Protein AF-A0A7C6LU82-F1 (afdb_monomer_lite)

Radius of gyration: 16.02 Å; chains: 1; bounding box: 34×22×49 Å

Foldsee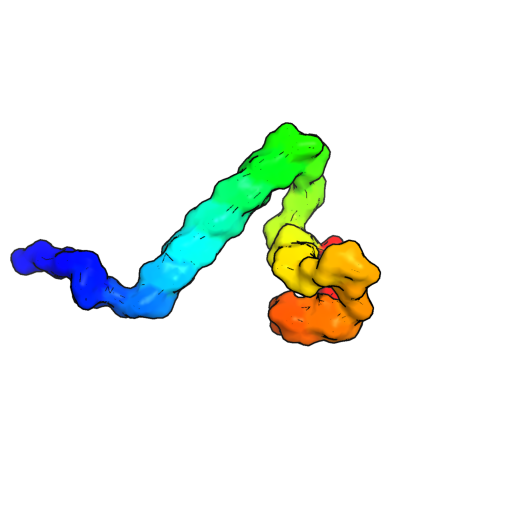k 3Di:
DPDDPVNDDVVVVVVVVVVVVLVVVVVVCVVVVNVVDDSLNVLLCVQADPVGDDLCVSCVVSVHHSVSSVVD

Structure (mmCIF, N/CA/C/O backbone):
data_AF-A0A7C6LU82-F1
#
_entry.id   AF-A0A7C6LU82-F1
#
loop_
_atom_site.group_PDB
_atom_site.id
_atom_site.type_symbol
_atom_site.label_atom_id
_atom_site.label_alt_id
_atom_site.label_comp_id
_atom_site.label_asym_id
_atom_site.label_entity_id
_atom_site.label_seq_id
_atom_site.pdbx_PDB_ins_code
_atom_site.Cartn_x
_atom_site.Cartn_y
_atom_site.Cartn_z
_atom_site.occupancy
_atom_site.B_iso_or_equiv
_atom_site.auth_seq_id
_atom_site.auth_comp_id
_atom_site.auth_asym_id
_atom_site.auth_atom_id
_atom_site.pdbx_PDB_model_num
ATOM 1 N N . MET A 1 1 ? 15.578 5.404 -35.092 1.00 47.12 1 MET A N 1
ATOM 2 C CA . MET A 1 1 ? 15.815 4.238 -34.216 1.00 47.12 1 MET A CA 1
ATOM 3 C C . MET A 1 1 ? 14.712 4.212 -33.175 1.00 47.12 1 MET A C 1
ATOM 5 O O . MET A 1 1 ? 14.797 4.927 -32.183 1.00 47.12 1 MET A O 1
ATOM 9 N N . SER A 1 2 ? 13.627 3.497 -33.461 1.00 55.84 2 SER A N 1
ATOM 10 C CA . SER A 1 2 ? 12.504 3.346 -32.534 1.00 55.84 2 SER A CA 1
ATOM 11 C C . SER A 1 2 ? 12.935 2.359 -31.458 1.00 55.84 2 SER A C 1
ATOM 13 O O . SER A 1 2 ? 13.119 1.186 -31.757 1.00 55.84 2 SER A O 1
ATOM 15 N N . ARG A 1 3 ? 13.192 2.857 -30.249 1.00 64.56 3 ARG A N 1
ATOM 16 C CA . ARG A 1 3 ? 13.559 2.038 -29.094 1.00 64.56 3 ARG A CA 1
ATOM 17 C C . ARG A 1 3 ? 12.368 1.119 -28.772 1.00 64.56 3 ARG A C 1
ATOM 19 O O . ARG A 1 3 ? 11.281 1.634 -28.504 1.00 64.56 3 ARG A O 1
ATOM 26 N N . GLY A 1 4 ? 12.543 -0.194 -28.911 1.00 68.69 4 GLY A N 1
ATOM 27 C CA . GLY A 1 4 ? 11.484 -1.186 -28.710 1.00 68.69 4 GLY A CA 1
ATOM 28 C C . GLY A 1 4 ? 11.130 -1.335 -27.230 1.00 68.69 4 GLY A C 1
ATOM 29 O O . GLY A 1 4 ? 11.859 -0.865 -26.355 1.00 68.69 4 GLY A O 1
ATOM 30 N N . LEU A 1 5 ? 10.001 -1.979 -26.920 1.00 64.06 5 LEU A N 1
ATOM 31 C CA . LEU A 1 5 ? 9.619 -2.283 -25.529 1.00 64.06 5 LEU A CA 1
ATOM 32 C C . LEU A 1 5 ? 10.684 -3.144 -24.823 1.00 64.06 5 LEU A C 1
ATOM 34 O O . LEU A 1 5 ? 10.819 -3.053 -23.604 1.00 64.06 5 LEU A O 1
ATOM 38 N N . GLU A 1 6 ? 11.467 -3.913 -25.587 1.00 68.50 6 GLU A N 1
ATOM 39 C CA . GLU A 1 6 ? 12.613 -4.701 -25.122 1.00 68.50 6 GLU A CA 1
ATOM 40 C C . GLU A 1 6 ? 13.744 -3.879 -24.477 1.00 68.50 6 GLU A C 1
ATOM 42 O O . GLU A 1 6 ? 14.485 -4.409 -23.653 1.00 68.50 6 GLU A O 1
ATOM 47 N N . ASP A 1 7 ? 13.848 -2.583 -24.776 1.00 79.75 7 ASP A N 1
ATOM 48 C CA . ASP A 1 7 ? 14.889 -1.699 -24.232 1.00 79.75 7 ASP A CA 1
ATOM 49 C C . ASP A 1 7 ? 14.445 -0.971 -22.947 1.00 79.75 7 ASP A 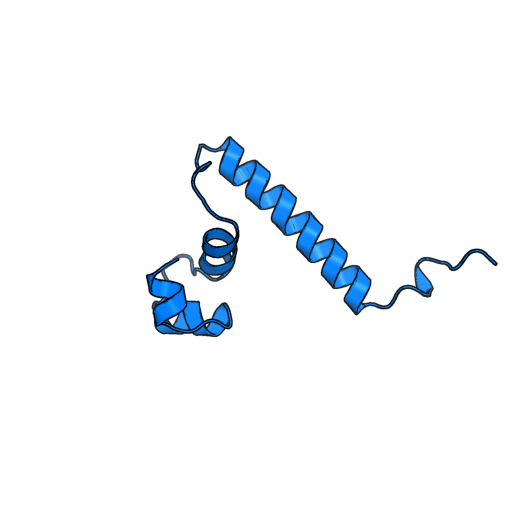C 1
ATOM 51 O O . ASP A 1 7 ? 15.189 -0.159 -22.379 1.00 79.75 7 ASP A O 1
ATOM 55 N N . VAL A 1 8 ? 13.201 -1.183 -22.502 1.00 84.75 8 VAL A N 1
ATOM 56 C CA . VAL A 1 8 ? 12.674 -0.543 -21.295 1.00 84.75 8 VAL A CA 1
ATOM 57 C C . VAL A 1 8 ? 13.147 -1.317 -20.072 1.00 84.75 8 VAL A C 1
ATOM 59 O O . VAL A 1 8 ? 12.887 -2.508 -19.922 1.00 84.75 8 VAL A O 1
ATOM 62 N N . HIS A 1 9 ? 13.808 -0.616 -19.150 1.00 91.69 9 HIS A N 1
ATOM 63 C CA . HIS A 1 9 ? 14.317 -1.214 -17.921 1.00 91.69 9 HIS A CA 1
ATOM 64 C C . HIS A 1 9 ? 13.188 -1.937 -17.150 1.00 91.69 9 HIS A C 1
ATOM 66 O O . HIS A 1 9 ? 12.174 -1.299 -16.845 1.00 91.69 9 HIS A O 1
ATOM 72 N N . PRO A 1 10 ? 13.345 -3.216 -16.752 1.00 93.12 10 PRO A N 1
ATOM 73 C CA . PRO A 1 10 ? 12.288 -3.988 -16.090 1.00 93.12 10 PRO A CA 1
ATOM 74 C C . PRO A 1 10 ? 11.683 -3.299 -14.862 1.00 93.12 10 PRO A C 1
ATOM 76 O O . PRO A 1 10 ? 10.468 -3.306 -14.679 1.00 93.12 10 PRO A O 1
ATOM 79 N N . ALA A 1 11 ? 12.505 -2.614 -14.059 1.00 93.62 11 ALA A N 1
ATOM 80 C CA . ALA A 1 11 ? 12.004 -1.841 -12.919 1.00 93.62 11 ALA A CA 1
ATOM 81 C C . ALA A 1 11 ? 11.021 -0.727 -13.331 1.00 93.62 11 ALA A C 1
ATOM 83 O O . ALA A 1 11 ? 10.058 -0.460 -12.616 1.00 93.62 11 ALA A O 1
ATOM 84 N N . ALA A 1 12 ? 11.220 -0.096 -14.494 1.00 93.44 12 ALA A N 1
ATOM 85 C CA . ALA A 1 12 ? 10.291 0.907 -15.005 1.00 93.44 12 ALA A CA 1
ATOM 86 C C . ALA A 1 12 ? 8.951 0.267 -15.393 1.00 93.44 12 ALA A C 1
ATOM 88 O O . ALA A 1 12 ? 7.901 0.807 -15.044 1.00 93.44 12 ALA A O 1
ATOM 89 N N . LEU A 1 13 ? 8.982 -0.907 -16.035 1.00 94.31 13 LEU A N 1
ATOM 90 C CA . LEU A 1 13 ? 7.776 -1.670 -16.368 1.00 94.31 13 LEU A CA 1
ATOM 91 C C . LEU A 1 13 ? 7.004 -2.073 -15.105 1.00 94.31 13 LEU A C 1
ATOM 93 O O . LEU A 1 13 ? 5.803 -1.819 -15.019 1.00 94.31 13 LEU A O 1
ATOM 97 N N . MET A 1 14 ? 7.689 -2.611 -14.090 1.00 95.75 14 MET A N 1
ATOM 98 C CA . MET A 1 14 ? 7.075 -2.966 -12.803 1.00 95.75 14 MET A CA 1
ATOM 99 C C . MET A 1 14 ? 6.469 -1.746 -12.101 1.00 95.75 14 MET A C 1
ATOM 101 O O . MET A 1 14 ? 5.347 -1.811 -11.601 1.00 95.75 14 MET A O 1
ATOM 105 N N . ALA A 1 15 ? 7.165 -0.607 -12.112 1.00 93.88 15 ALA A N 1
ATOM 106 C CA . ALA A 1 15 ? 6.660 0.620 -11.507 1.00 93.88 15 ALA A CA 1
ATOM 107 C C . ALA A 1 15 ? 5.415 1.157 -12.240 1.00 93.88 15 ALA A C 1
ATOM 109 O O . ALA A 1 15 ? 4.486 1.654 -11.602 1.00 93.88 15 ALA A O 1
ATOM 110 N N . ILE A 1 16 ? 5.372 1.059 -13.574 1.00 95.12 16 ILE A N 1
ATOM 111 C CA . ILE A 1 16 ? 4.194 1.428 -14.374 1.00 95.12 16 ILE A CA 1
ATOM 112 C C . ILE A 1 16 ? 3.025 0.491 -14.063 1.00 95.12 16 ILE A C 1
ATOM 114 O O . ILE A 1 16 ? 1.925 0.973 -13.791 1.00 95.12 16 ILE A O 1
ATOM 118 N N . ALA A 1 17 ? 3.265 -0.822 -14.059 1.00 95.62 17 ALA A N 1
ATOM 119 C CA . ALA A 1 17 ? 2.245 -1.823 -13.768 1.00 95.62 17 ALA A CA 1
ATOM 120 C C . ALA A 1 17 ? 1.654 -1.638 -12.360 1.00 95.62 17 ALA A C 1
ATOM 122 O O . ALA A 1 17 ? 0.434 -1.601 -12.206 1.00 95.62 17 ALA A O 1
ATOM 123 N N . SER A 1 18 ? 2.508 -1.426 -11.354 1.00 93.06 18 SER A N 1
ATOM 124 C CA . SER A 1 18 ? 2.104 -1.157 -9.970 1.00 93.06 18 SER A CA 1
ATOM 125 C C . SER A 1 18 ? 1.207 0.083 -9.865 1.00 93.06 18 SER A C 1
ATOM 127 O O . SER A 1 18 ? 0.100 0.000 -9.333 1.00 93.06 18 SER A O 1
ATOM 129 N N . ARG A 1 19 ? 1.610 1.212 -10.467 1.00 93.25 19 ARG A N 1
ATOM 130 C CA . ARG A 1 19 ? 0.794 2.442 -10.484 1.00 93.25 19 ARG A CA 1
ATOM 131 C C . ARG A 1 19 ? -0.536 2.263 -11.212 1.00 93.25 19 ARG A C 1
ATOM 133 O O . ARG A 1 19 ? -1.542 2.839 -10.804 1.00 93.25 19 ARG A O 1
ATOM 140 N N . TYR A 1 20 ? -0.547 1.507 -12.309 1.00 96.38 20 TYR A N 1
ATOM 141 C CA . TYR A 1 20 ? -1.775 1.223 -13.046 1.00 96.38 20 TYR A CA 1
ATOM 142 C C . TYR A 1 20 ? -2.755 0.404 -12.195 1.00 96.38 20 TYR A C 1
ATOM 144 O O . TYR A 1 20 ? -3.929 0.766 -12.093 1.00 96.38 20 TYR A O 1
ATOM 152 N N . ALA A 1 21 ? -2.265 -0.662 -11.556 1.00 94.75 21 ALA A N 1
ATOM 153 C CA . ALA A 1 21 ? -3.064 -1.509 -10.681 1.00 94.75 21 ALA A CA 1
ATOM 154 C C . ALA A 1 21 ? -3.628 -0.715 -9.493 1.00 94.75 21 ALA A C 1
ATOM 156 O O . ALA A 1 21 ? -4.839 -0.725 -9.282 1.00 94.75 21 ALA A O 1
ATOM 157 N N . GLU A 1 22 ? -2.783 0.043 -8.788 1.00 93.69 22 GLU A N 1
ATOM 158 C CA . GLU A 1 22 ? -3.180 0.884 -7.652 1.00 93.69 22 GLU A CA 1
ATOM 159 C C . GLU A 1 22 ? -4.317 1.846 -8.017 1.00 93.69 22 GLU A C 1
ATOM 161 O O . GLU A 1 22 ? -5.348 1.875 -7.345 1.00 93.69 22 GLU A O 1
ATOM 166 N N . ARG A 1 23 ? -4.179 2.589 -9.124 1.00 94.44 23 ARG A N 1
ATOM 167 C CA . ARG A 1 23 ? -5.214 3.531 -9.580 1.00 94.44 23 ARG A CA 1
ATOM 168 C C . ARG A 1 23 ? -6.546 2.840 -9.847 1.00 94.44 23 ARG A C 1
ATOM 170 O O . ARG A 1 23 ? -7.594 3.370 -9.489 1.00 94.44 23 ARG A O 1
ATOM 177 N N . ARG A 1 24 ? -6.512 1.669 -10.487 1.00 95.62 24 ARG A N 1
ATOM 178 C CA . ARG A 1 24 ? -7.721 0.911 -10.823 1.00 95.62 24 ARG A CA 1
ATOM 179 C C . ARG A 1 24 ? -8.397 0.350 -9.574 1.00 95.62 24 ARG A C 1
ATOM 181 O O . ARG A 1 24 ? -9.620 0.394 -9.490 1.00 95.62 24 ARG A O 1
ATOM 188 N N . ILE A 1 25 ? -7.617 -0.156 -8.622 1.00 94.06 25 ILE A N 1
ATOM 189 C CA . ILE A 1 25 ? -8.119 -0.662 -7.340 1.00 94.06 25 ILE A CA 1
ATOM 190 C C . ILE A 1 25 ? -8.775 0.477 -6.561 1.00 94.06 25 ILE A C 1
ATOM 192 O O . ILE A 1 25 ? -9.945 0.369 -6.206 1.00 94.06 25 ILE A O 1
ATOM 196 N N . LEU A 1 26 ? -8.075 1.600 -6.388 1.00 93.81 26 LEU A N 1
ATOM 197 C CA . LEU A 1 26 ? -8.609 2.768 -5.687 1.00 93.81 26 LEU A CA 1
ATOM 198 C C . LEU A 1 26 ? -9.884 3.302 -6.336 1.00 93.81 26 LEU A C 1
ATOM 200 O O . LEU A 1 26 ? -10.850 3.571 -5.636 1.00 93.81 26 LEU A O 1
ATOM 204 N N . GLN A 1 27 ? -9.942 3.369 -7.669 1.00 95.31 27 GLN A N 1
ATOM 205 C CA . GLN A 1 27 ? -11.163 3.765 -8.369 1.00 95.31 27 GLN A CA 1
ATOM 206 C C . GLN A 1 27 ? -12.349 2.855 -8.016 1.00 95.31 27 GLN A C 1
ATOM 208 O O . GLN A 1 27 ? -13.457 3.348 -7.811 1.00 95.31 27 GLN A O 1
ATOM 213 N N . ARG A 1 28 ? -12.136 1.535 -7.933 1.00 95.88 28 ARG A N 1
ATOM 214 C CA . ARG A 1 28 ? -13.186 0.583 -7.535 1.00 95.88 28 ARG A CA 1
ATOM 215 C C . ARG A 1 28 ? -13.597 0.769 -6.076 1.00 95.88 28 ARG A C 1
ATOM 217 O O . ARG A 1 28 ? -14.787 0.744 -5.789 1.00 95.88 28 ARG A O 1
ATOM 224 N N . VAL A 1 29 ? -12.635 0.997 -5.185 1.00 93.94 29 VAL A N 1
ATOM 225 C CA . VAL A 1 29 ? -12.879 1.267 -3.759 1.00 93.94 29 VAL A CA 1
ATOM 226 C C . VAL A 1 29 ? -13.703 2.546 -3.575 1.00 93.94 29 VAL A C 1
ATOM 228 O O . VAL A 1 29 ? -14.712 2.533 -2.872 1.00 93.94 29 VAL A O 1
ATOM 231 N N . THR A 1 30 ? -13.359 3.624 -4.284 1.00 94.62 30 THR A N 1
ATOM 232 C CA . THR A 1 30 ? -14.143 4.868 -4.292 1.00 94.62 30 THR A CA 1
ATOM 233 C C . THR A 1 30 ? -15.559 4.637 -4.823 1.00 94.62 30 THR A C 1
ATOM 235 O O . THR A 1 30 ? -16.521 5.102 -4.221 1.00 94.62 30 THR A O 1
ATOM 238 N N . GLN A 1 31 ? -15.713 3.885 -5.920 1.00 96.38 31 GLN A N 1
ATOM 239 C CA . GLN A 1 31 ? -17.027 3.548 -6.490 1.00 96.38 31 GLN A CA 1
ATOM 240 C C . GLN A 1 31 ? -17.894 2.693 -5.556 1.00 96.38 31 GLN A C 1
ATOM 242 O O . GLN A 1 31 ? -19.116 2.760 -5.642 1.00 96.38 31 GLN A O 1
ATOM 247 N N . ALA A 1 32 ? -17.281 1.918 -4.660 1.00 96.19 32 ALA A N 1
ATOM 248 C CA . ALA A 1 32 ? -17.976 1.161 -3.623 1.00 96.19 32 ALA A CA 1
ATOM 249 C C . ALA A 1 32 ? -18.418 2.026 -2.422 1.00 96.19 32 ALA A C 1
ATOM 251 O O . ALA A 1 32 ? -19.026 1.504 -1.494 1.00 96.19 32 ALA A O 1
ATOM 252 N N . GLY A 1 33 ? -18.139 3.336 -2.437 1.00 96.31 33 GLY A N 1
ATOM 253 C CA . GLY A 1 33 ? -18.552 4.282 -1.396 1.00 96.31 33 GLY A CA 1
ATOM 254 C C . GLY A 1 33 ? -17.456 4.661 -0.398 1.00 96.31 33 GLY A C 1
ATOM 255 O O . GLY A 1 33 ? -17.715 5.445 0.507 1.00 96.31 33 GLY A O 1
ATOM 256 N N . HIS A 1 34 ? -16.223 4.173 -0.563 1.00 94.56 34 HIS A N 1
ATOM 257 C CA . HIS A 1 34 ? -15.100 4.475 0.336 1.00 94.56 34 HIS A CA 1
ATOM 258 C C . HIS A 1 34 ? -14.245 5.643 -0.184 1.00 94.56 34 HIS A C 1
ATOM 260 O O . HIS A 1 34 ? -13.037 5.513 -0.377 1.00 94.56 34 HIS A O 1
ATOM 266 N N . ALA A 1 35 ? -14.877 6.782 -0.478 1.00 91.25 35 ALA A N 1
ATOM 267 C CA . ALA A 1 35 ? -14.200 7.940 -1.072 1.00 91.25 35 ALA A CA 1
ATOM 268 C C . ALA A 1 35 ? -13.204 8.636 -0.124 1.00 91.25 35 ALA A C 1
ATOM 270 O O . ALA A 1 35 ? -12.253 9.252 -0.600 1.00 91.25 35 ALA A O 1
ATOM 271 N N . ASP A 1 36 ? -13.388 8.489 1.189 1.00 93.62 36 ASP A N 1
ATOM 272 C CA . ASP A 1 36 ? -12.532 9.108 2.212 1.00 93.62 36 ASP A CA 1
ATOM 273 C C . ASP A 1 36 ? -11.204 8.364 2.415 1.00 93.62 36 ASP A C 1
ATOM 275 O O . ASP A 1 36 ? -10.328 8.824 3.148 1.00 93.62 36 ASP A O 1
ATOM 279 N N . LEU A 1 37 ? -11.040 7.207 1.765 1.00 92.38 37 LEU A N 1
ATOM 280 C CA . LEU A 1 37 ? -9.831 6.416 1.883 1.00 92.38 37 LEU A CA 1
ATOM 281 C C . LEU A 1 37 ? -8.660 7.103 1.177 1.00 92.38 37 LEU A C 1
ATOM 283 O O . LEU A 1 37 ? -8.641 7.270 -0.045 1.00 92.38 37 LEU A O 1
ATOM 287 N N . THR A 1 38 ? -7.628 7.436 1.943 1.00 92.25 38 THR A N 1
ATOM 288 C CA . THR A 1 38 ? -6.396 7.993 1.389 1.00 92.25 38 THR A CA 1
ATOM 289 C C . THR A 1 38 ? -5.565 6.918 0.687 1.00 92.25 38 THR A C 1
ATOM 291 O O . THR A 1 38 ? -5.591 5.735 1.030 1.00 92.25 38 THR A O 1
ATOM 294 N N . VAL A 1 39 ? -4.730 7.337 -0.268 1.00 89.94 39 VAL A N 1
ATOM 295 C CA . VAL A 1 39 ? -3.764 6.443 -0.936 1.00 89.94 39 VAL A CA 1
ATOM 296 C C . VAL A 1 39 ? -2.834 5.763 0.076 1.00 89.94 39 VAL A C 1
ATOM 298 O O . VAL A 1 39 ? -2.487 4.596 -0.086 1.00 89.94 39 VAL A O 1
ATOM 301 N N . ALA A 1 40 ? -2.434 6.476 1.131 1.00 91.31 40 ALA A N 1
ATOM 302 C CA . ALA A 1 40 ? -1.540 5.941 2.152 1.00 91.31 40 ALA A CA 1
ATOM 303 C C . ALA A 1 40 ? -2.217 4.841 2.988 1.00 91.31 40 ALA A C 1
ATOM 305 O O . ALA A 1 40 ? -1.617 3.788 3.199 1.00 91.31 40 ALA A O 1
ATOM 306 N N . GLN A 1 41 ? -3.480 5.039 3.378 1.00 93.25 41 GLN A N 1
ATOM 307 C CA . GLN A 1 41 ? -4.281 4.005 4.037 1.00 93.25 41 GLN A CA 1
ATOM 308 C C . GLN A 1 41 ? -4.493 2.792 3.127 1.00 93.25 41 GLN A C 1
ATOM 310 O O . GLN A 1 41 ? -4.319 1.659 3.562 1.00 93.25 41 GLN A O 1
ATOM 315 N N . ALA A 1 42 ? -4.804 3.004 1.846 1.00 92.19 42 ALA A N 1
ATOM 316 C CA . ALA A 1 42 ? -4.989 1.907 0.898 1.00 92.19 42 ALA A CA 1
ATOM 317 C C . ALA A 1 42 ? -3.726 1.050 0.724 1.00 92.19 42 ALA A C 1
ATOM 319 O O . ALA A 1 42 ? -3.813 -0.175 0.700 1.00 92.19 42 ALA A O 1
ATOM 320 N N . ARG A 1 43 ? -2.546 1.681 0.651 1.00 90.50 43 ARG A N 1
ATOM 321 C CA . ARG A 1 43 ? -1.258 0.971 0.611 1.00 90.50 43 ARG A CA 1
ATOM 322 C C . ARG A 1 43 ? -1.003 0.172 1.883 1.00 90.50 43 ARG A C 1
ATOM 324 O O . ARG A 1 43 ? -0.545 -0.958 1.787 1.00 90.50 43 ARG A O 1
ATOM 331 N N . LEU A 1 44 ? -1.322 0.731 3.052 1.00 93.38 44 LEU A N 1
ATOM 332 C CA . LEU A 1 44 ? -1.201 0.014 4.321 1.00 93.38 44 LEU A CA 1
ATOM 333 C C . LEU A 1 44 ? -2.132 -1.209 4.351 1.00 93.38 44 LEU A C 1
ATOM 335 O O . LEU A 1 44 ? -1.696 -2.308 4.679 1.00 93.38 44 LEU A O 1
ATOM 339 N N . MET A 1 45 ? -3.393 -1.036 3.949 1.00 91.38 45 MET A N 1
ATOM 340 C CA . MET A 1 45 ? -4.400 -2.102 3.937 1.00 91.38 45 MET A CA 1
ATOM 341 C C . MET A 1 45 ? -4.142 -3.189 2.888 1.00 91.38 45 MET A C 1
ATOM 343 O O . MET A 1 45 ? -4.607 -4.309 3.066 1.00 91.38 45 MET A O 1
ATOM 347 N N . ALA A 1 46 ? -3.362 -2.914 1.837 1.00 92.06 46 ALA A N 1
ATOM 348 C CA . ALA A 1 46 ? -2.954 -3.920 0.850 1.00 92.06 46 ALA A CA 1
ATOM 349 C C . ALA A 1 46 ? -2.109 -5.069 1.445 1.00 92.06 46 ALA A C 1
ATOM 351 O O . ALA A 1 46 ? -1.843 -6.051 0.756 1.00 92.06 46 ALA A O 1
ATOM 352 N N . HIS A 1 47 ? -1.687 -4.946 2.708 1.00 93.75 47 HIS A N 1
ATOM 353 C CA . HIS A 1 47 ? -0.920 -5.948 3.448 1.00 93.75 47 HIS A CA 1
ATOM 354 C C . HIS A 1 47 ? -1.735 -6.709 4.510 1.00 93.75 47 HIS A C 1
ATOM 356 O O . HIS A 1 47 ? -1.136 -7.479 5.269 1.00 93.75 47 HIS A O 1
ATOM 362 N N . LEU A 1 48 ? -3.051 -6.472 4.596 1.00 94.81 48 LEU A N 1
ATOM 363 C CA . LEU A 1 48 ? -3.947 -7.185 5.508 1.00 94.81 48 LEU A CA 1
ATOM 364 C C . LEU A 1 48 ? -4.123 -8.647 5.085 1.00 94.81 48 LEU A C 1
ATOM 366 O O . LEU A 1 48 ? -4.308 -8.944 3.908 1.00 94.81 48 LEU A O 1
ATOM 370 N N . ASP A 1 49 ? -4.108 -9.530 6.077 1.00 95.38 49 ASP A N 1
ATOM 371 C CA . ASP A 1 49 ? -4.512 -10.928 5.956 1.00 95.38 49 ASP A CA 1
ATOM 372 C C . ASP A 1 49 ? -6.022 -11.061 6.223 1.00 95.38 49 ASP A C 1
ATOM 374 O O . ASP A 1 49 ? -6.601 -10.239 6.941 1.00 95.38 49 ASP A O 1
ATOM 378 N N . ASP A 1 50 ? -6.648 -12.122 5.706 1.00 94.56 50 ASP A N 1
ATOM 379 C CA . ASP A 1 50 ? -8.094 -12.366 5.857 1.00 94.56 50 ASP A CA 1
ATOM 380 C C . ASP A 1 50 ? -8.529 -12.481 7.333 1.00 94.56 50 ASP A C 1
ATOM 382 O O . ASP A 1 50 ? -9.587 -11.982 7.713 1.00 94.56 50 ASP A O 1
ATOM 386 N N . ASP A 1 51 ? -7.677 -13.063 8.185 1.00 95.06 51 ASP A N 1
ATOM 387 C CA . ASP A 1 51 ? -7.913 -13.215 9.631 1.00 95.06 51 ASP A CA 1
ATOM 388 C C . ASP A 1 51 ? -7.482 -11.981 10.456 1.00 95.06 51 ASP A C 1
ATOM 390 O O . ASP A 1 51 ? -7.534 -11.978 11.690 1.00 95.06 51 ASP A O 1
ATOM 394 N N . GLY A 1 52 ? -7.049 -10.913 9.782 1.00 93.62 52 GLY A N 1
ATOM 395 C CA . GLY A 1 52 ? -6.480 -9.716 10.386 1.00 93.62 52 GLY A CA 1
ATOM 396 C C . GLY A 1 52 ? -4.976 -9.824 10.658 1.00 93.62 52 GLY A C 1
ATOM 397 O O . GLY A 1 52 ? -4.410 -10.888 10.897 1.00 93.62 52 GLY A O 1
ATOM 398 N N . THR A 1 53 ? -4.305 -8.671 10.660 1.00 96.19 53 THR A N 1
ATOM 399 C CA . THR A 1 53 ? -2.845 -8.572 10.811 1.00 96.19 53 THR A CA 1
ATOM 400 C C . THR A 1 53 ? -2.496 -7.685 12.001 1.00 96.19 53 THR A C 1
ATOM 402 O O . THR A 1 53 ? -3.064 -6.607 12.191 1.00 96.19 53 THR A O 1
ATOM 405 N N . ARG A 1 54 ? -1.519 -8.099 12.819 1.00 96.12 54 ARG A N 1
ATOM 406 C CA . ARG A 1 54 ? -1.014 -7.255 13.917 1.00 96.12 54 ARG A CA 1
ATOM 407 C C . ARG A 1 54 ? -0.457 -5.949 13.350 1.00 96.12 54 ARG A C 1
ATOM 409 O O . ARG A 1 54 ? 0.344 -5.985 12.425 1.00 96.12 54 ARG A O 1
ATOM 416 N N . LEU A 1 55 ? -0.762 -4.807 13.973 1.00 94.88 55 LEU A N 1
ATOM 417 C CA . LEU A 1 55 ? -0.320 -3.489 13.484 1.00 94.88 55 LEU A CA 1
ATOM 418 C C . LEU A 1 55 ? 1.202 -3.386 13.263 1.00 94.88 55 LEU A C 1
ATOM 420 O O . LEU A 1 55 ? 1.650 -2.729 12.332 1.00 94.88 55 LEU A O 1
ATOM 424 N N . THR A 1 56 ? 2.010 -4.037 14.103 1.00 95.69 56 THR A N 1
ATOM 425 C CA . THR A 1 56 ? 3.475 -4.066 13.941 1.00 95.69 56 THR A CA 1
ATOM 426 C C . THR A 1 56 ? 3.917 -4.833 12.701 1.00 95.69 56 THR A C 1
ATOM 428 O O . THR A 1 56 ? 4.861 -4.419 12.041 1.00 95.69 56 THR A O 1
ATOM 431 N N . GLU A 1 57 ? 3.233 -5.934 12.398 1.00 96.62 57 GLU A N 1
ATOM 432 C CA . GLU A 1 57 ? 3.488 -6.749 11.210 1.00 96.62 57 GLU A CA 1
ATOM 433 C C . GLU A 1 57 ? 3.018 -6.011 9.955 1.00 96.62 57 GLU A C 1
ATOM 435 O O . GLU A 1 57 ? 3.746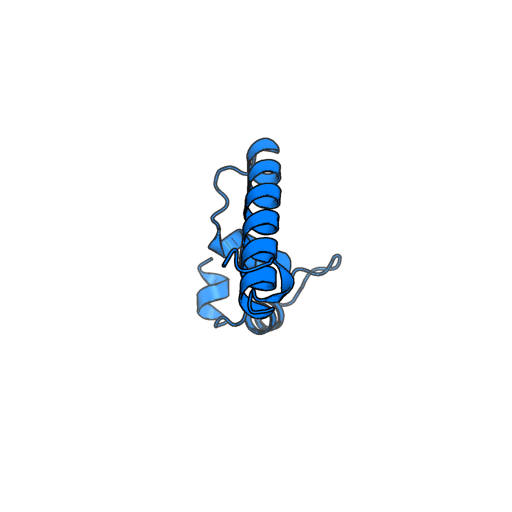 -5.915 8.973 1.00 96.62 57 GLU A O 1
ATOM 440 N N . LEU A 1 58 ? 1.840 -5.390 10.027 1.00 96.19 58 LEU A N 1
ATOM 441 C CA . LEU A 1 58 ? 1.295 -4.571 8.952 1.00 96.19 58 LEU A CA 1
ATOM 442 C C . LEU A 1 58 ? 2.235 -3.407 8.600 1.00 96.19 58 LEU A C 1
ATOM 444 O O . LEU A 1 58 ? 2.548 -3.191 7.433 1.00 96.19 58 LEU A O 1
ATOM 448 N N . ALA A 1 59 ? 2.742 -2.701 9.616 1.00 95.50 59 ALA A N 1
ATOM 449 C CA . ALA A 1 59 ? 3.712 -1.623 9.444 1.00 95.50 59 ALA A CA 1
ATOM 450 C C . ALA A 1 59 ? 5.024 -2.121 8.815 1.00 95.50 59 ALA A C 1
ATOM 452 O O . ALA A 1 59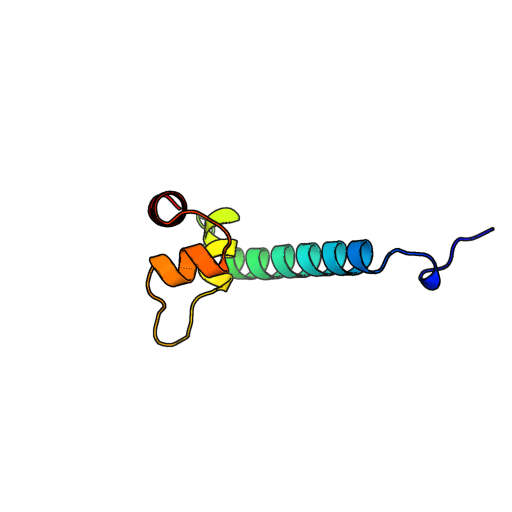 ? 5.536 -1.493 7.889 1.00 95.50 59 ALA A O 1
ATOM 453 N N . PHE A 1 60 ? 5.534 -3.271 9.272 1.00 96.12 60 PHE A N 1
ATOM 454 C CA . PHE A 1 60 ? 6.739 -3.892 8.722 1.00 96.12 60 PHE A CA 1
ATOM 455 C C . PHE A 1 60 ? 6.578 -4.238 7.235 1.00 96.12 60 PHE A C 1
ATOM 457 O O . PHE A 1 60 ? 7.413 -3.838 6.425 1.00 96.12 60 PHE A O 1
ATOM 464 N N . ARG A 1 61 ? 5.475 -4.899 6.858 1.00 95.75 61 ARG A N 1
ATOM 465 C CA . ARG A 1 61 ? 5.173 -5.263 5.462 1.00 95.75 61 ARG A CA 1
ATOM 466 C C . ARG A 1 61 ? 5.000 -4.042 4.560 1.00 95.75 61 ARG A C 1
ATOM 468 O O . ARG A 1 61 ? 5.464 -4.056 3.424 1.00 95.75 61 ARG A O 1
ATOM 475 N N . ALA A 1 62 ? 4.385 -2.984 5.085 1.00 93.94 62 ALA A N 1
ATOM 476 C CA . ALA A 1 62 ? 4.209 -1.716 4.385 1.00 93.94 62 ALA A CA 1
ATOM 477 C C . ALA A 1 62 ? 5.481 -0.845 4.349 1.00 93.94 62 ALA A C 1
ATOM 479 O O . ALA A 1 62 ? 5.480 0.211 3.717 1.00 93.94 62 ALA A O 1
ATOM 480 N N . GLY A 1 63 ? 6.563 -1.250 5.026 1.00 94.62 63 GLY A N 1
ATOM 481 C CA . GLY A 1 63 ? 7.811 -0.486 5.083 1.00 94.62 63 GLY A CA 1
ATOM 482 C C . GLY A 1 63 ? 7.690 0.843 5.837 1.00 94.62 63 GLY A C 1
ATOM 483 O O . GLY A 1 63 ? 8.430 1.782 5.548 1.00 94.62 63 GLY A O 1
ATOM 484 N N . VAL A 1 64 ? 6.758 0.944 6.789 1.00 94.56 64 VAL A N 1
ATOM 485 C CA . VAL A 1 64 ? 6.525 2.143 7.608 1.00 94.56 64 VAL A CA 1
ATOM 486 C C . VAL A 1 64 ? 6.736 1.851 9.092 1.00 94.56 64 VAL A C 1
ATOM 488 O O . VAL A 1 64 ? 6.790 0.706 9.536 1.00 94.56 64 VAL A O 1
ATOM 491 N N . THR A 1 65 ? 6.849 2.903 9.903 1.00 96.38 65 THR A N 1
ATOM 492 C CA . THR A 1 65 ? 6.905 2.732 11.361 1.00 96.38 65 THR A CA 1
ATOM 493 C C . THR A 1 65 ? 5.531 2.364 11.923 1.00 96.38 65 THR A C 1
ATOM 495 O O . THR A 1 65 ? 4.497 2.704 11.343 1.00 96.38 65 THR A O 1
ATOM 498 N N . LYS A 1 66 ? 5.498 1.737 13.106 1.00 95.94 66 LYS A N 1
ATOM 499 C CA . LYS A 1 66 ? 4.241 1.474 13.830 1.00 95.94 66 LYS A CA 1
ATOM 500 C C . LYS A 1 66 ? 3.451 2.767 14.079 1.00 95.94 66 LYS A C 1
ATOM 502 O O . LYS A 1 66 ? 2.230 2.752 14.017 1.00 95.94 66 LYS A O 1
ATOM 507 N N . GLN A 1 67 ? 4.141 3.869 14.370 1.00 96.88 67 GLN A N 1
ATOM 508 C CA . GLN A 1 67 ? 3.547 5.180 14.629 1.00 96.88 67 GLN A CA 1
ATOM 509 C C . GLN A 1 67 ? 2.898 5.739 13.366 1.00 96.88 67 GLN A C 1
ATOM 511 O O . GLN A 1 67 ? 1.761 6.189 13.417 1.00 96.88 67 GLN A O 1
ATOM 516 N N . THR A 1 68 ? 3.585 5.646 12.225 1.00 95.06 68 THR A N 1
ATOM 517 C CA . THR A 1 68 ? 3.014 6.006 10.923 1.00 95.06 68 THR A CA 1
ATOM 518 C C . THR A 1 68 ? 1.764 5.177 10.645 1.00 95.06 68 THR A C 1
ATOM 520 O O . THR A 1 68 ? 0.721 5.748 10.364 1.00 95.06 68 THR A O 1
ATOM 523 N N . ALA A 1 69 ? 1.835 3.854 10.811 1.00 93.75 69 ALA A N 1
ATOM 524 C CA . ALA A 1 69 ? 0.690 2.967 10.612 1.00 93.75 69 ALA A CA 1
ATOM 525 C C . ALA A 1 69 ? -0.476 3.214 11.588 1.00 93.75 69 ALA A C 1
ATOM 527 O O . ALA A 1 69 ? -1.584 2.790 11.306 1.00 93.75 69 ALA A O 1
ATOM 528 N N . HIS A 1 70 ? -0.239 3.853 12.738 1.00 93.69 70 HIS A N 1
ATOM 529 C CA . HIS A 1 70 ? -1.287 4.197 13.704 1.00 93.69 70 HIS A CA 1
ATOM 530 C C . HIS A 1 70 ? -2.024 5.501 13.360 1.00 93.69 70 HIS A C 1
ATOM 532 O O . HIS A 1 70 ? -3.151 5.694 13.799 1.00 93.69 70 HIS A O 1
ATOM 538 N N . VAL A 1 71 ? -1.359 6.415 12.648 1.00 92.88 71 VAL A N 1
ATOM 539 C CA . VAL A 1 71 ? -1.906 7.732 12.273 1.00 92.88 71 VAL A CA 1
ATOM 540 C C . VAL A 1 71 ? -2.574 7.698 10.896 1.00 92.88 71 VAL A C 1
ATOM 542 O O . VAL A 1 71 ? -3.414 8.550 10.611 1.00 92.88 71 VAL A O 1
ATOM 545 N N . LEU A 1 72 ? -2.184 6.738 10.052 1.00 87.69 72 LEU A N 1
ATOM 546 C CA . LEU A 1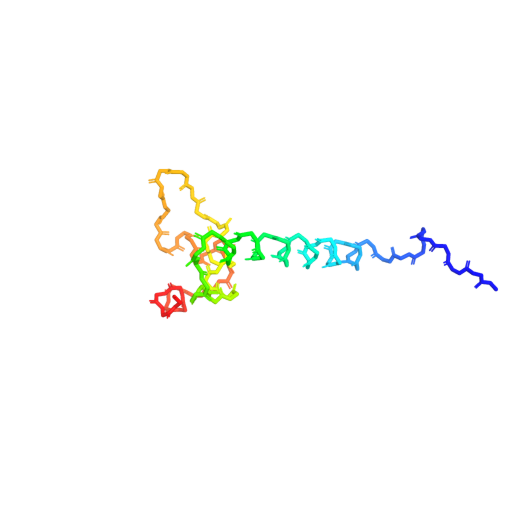 72 ? -2.898 6.390 8.825 1.00 87.69 72 LEU A CA 1
ATOM 547 C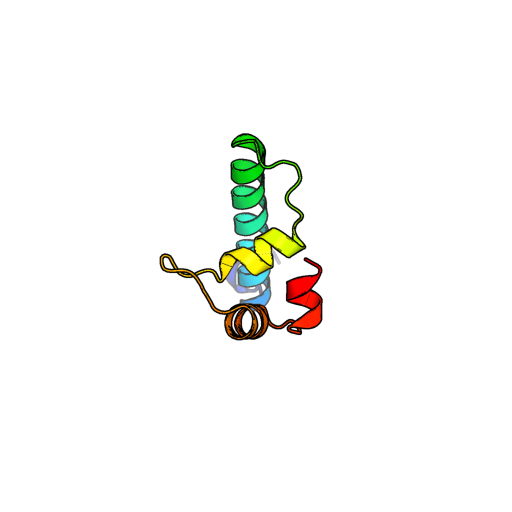 C . LEU A 1 72 ? -4.229 5.729 9.175 1.00 87.69 72 LEU A C 1
ATOM 549 O O . LEU A 1 72 ? -5.244 6.191 8.617 1.00 87.69 72 LEU A O 1
#

Secondary structure (DSSP, 8-state):
----GGGS-HHHHHHHHHHHHHHHHHHHHHHTT-TT--HHHHHHHTT--TT---HHHHHHHTTS-HHHHHH-

Sequence (72 aa):
MSRGLEDVHPAALMAIASRYAERRILQRVTQAGHADLTVAQARLMAHLDDDGTRLTELAFRAGVTKQTAHVL

pLDDT: mean 91.13, std 9.58, range [47.12, 96.88]